Protein AF-A0A8S2WNC9-F1 (afdb_monomer_lite)

Structure (mmCIF, N/CA/C/O backbone):
data_AF-A0A8S2WNC9-F1
#
_entry.id   AF-A0A8S2WNC9-F1
#
loop_
_atom_site.group_PDB
_atom_site.id
_atom_site.type_symbol
_atom_site.label_atom_id
_atom_site.label_alt_id
_atom_site.label_comp_id
_atom_site.label_asym_id
_atom_site.label_entity_id
_atom_site.label_seq_id
_atom_site.pdbx_PDB_ins_code
_atom_site.Cartn_x
_atom_site.Cartn_y
_atom_site.Cartn_z
_atom_site.occupancy
_atom_site.B_iso_or_equiv
_atom_site.auth_seq_id
_atom_site.auth_comp_id
_atom_site.auth_asym_id
_atom_site.auth_atom_id
_atom_site.pdbx_PDB_model_num
ATOM 1 N N . ILE A 1 1 ? 1.261 -10.394 -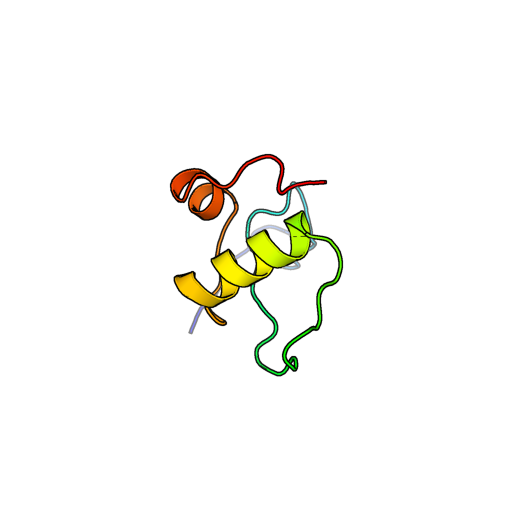18.375 1.00 90.75 1 ILE A N 1
ATOM 2 C CA . ILE A 1 1 ? 2.630 -10.231 -18.918 1.00 90.75 1 ILE A CA 1
ATOM 3 C C . ILE A 1 1 ? 2.870 -8.739 -19.042 1.00 90.75 1 ILE A C 1
ATOM 5 O O . ILE A 1 1 ? 2.036 -8.074 -19.645 1.00 90.75 1 ILE A O 1
ATOM 9 N N . GLU A 1 2 ? 3.942 -8.230 -18.441 1.00 97.00 2 GLU A N 1
ATOM 10 C CA . GLU A 1 2 ? 4.327 -6.813 -18.463 1.00 97.00 2 GLU A CA 1
ATOM 11 C C . GLU A 1 2 ? 5.818 -6.678 -18.813 1.00 97.00 2 GLU A C 1
ATOM 13 O O . GLU A 1 2 ? 6.616 -7.549 -18.467 1.00 97.00 2 GLU A O 1
ATOM 18 N N . THR A 1 3 ? 6.189 -5.622 -19.543 1.00 97.56 3 THR A N 1
ATOM 19 C CA . THR A 1 3 ? 7.570 -5.342 -19.975 1.00 97.56 3 THR A CA 1
ATOM 20 C C . THR A 1 3 ? 7.867 -3.857 -19.824 1.00 97.56 3 THR A C 1
ATOM 22 O O . THR A 1 3 ? 7.034 -3.035 -20.206 1.00 97.56 3 THR A O 1
ATOM 25 N N . PHE A 1 4 ? 9.063 -3.508 -19.350 1.00 97.62 4 PHE A N 1
ATOM 26 C CA . PHE A 1 4 ? 9.475 -2.121 -19.132 1.00 97.62 4 PHE A CA 1
ATOM 27 C C . PHE A 1 4 ? 10.793 -1.838 -19.858 1.00 97.62 4 PHE A C 1
ATOM 29 O O . PHE A 1 4 ? 11.803 -2.487 -19.596 1.00 97.62 4 PHE A O 1
ATOM 36 N N . GLY A 1 5 ? 10.781 -0.879 -20.785 1.00 97.62 5 GLY A N 1
ATOM 37 C CA . GLY A 1 5 ? 11.982 -0.399 -21.472 1.00 97.62 5 GLY A CA 1
ATOM 38 C C . GLY A 1 5 ? 12.641 0.755 -20.714 1.00 97.62 5 GLY A C 1
ATOM 39 O O . GLY A 1 5 ? 11.951 1.575 -20.113 1.00 97.62 5 GLY A O 1
ATOM 40 N N . SER A 1 6 ? 13.972 0.844 -20.754 1.00 97.56 6 SER A N 1
ATOM 41 C CA . SER A 1 6 ? 14.738 1.920 -20.111 1.00 97.56 6 SER A CA 1
ATOM 42 C C . SER A 1 6 ? 15.868 2.405 -21.017 1.00 97.56 6 SER A C 1
ATOM 44 O O . SER A 1 6 ? 16.516 1.599 -21.677 1.00 97.56 6 SER A O 1
ATOM 46 N N . THR A 1 7 ? 16.129 3.715 -21.017 1.00 98.31 7 THR A N 1
ATOM 47 C CA . THR A 1 7 ? 17.329 4.325 -21.623 1.00 98.31 7 THR A CA 1
ATOM 48 C C . THR A 1 7 ? 18.486 4.472 -20.625 1.00 98.31 7 THR A C 1
ATOM 50 O O . THR A 1 7 ? 19.564 4.929 -20.996 1.00 98.31 7 THR A O 1
ATOM 53 N N . GLY A 1 8 ? 18.260 4.123 -19.353 1.00 97.12 8 GLY A N 1
ATOM 54 C CA . GLY A 1 8 ? 19.250 4.187 -18.280 1.00 97.12 8 GLY A CA 1
ATOM 55 C C . GLY A 1 8 ? 19.946 2.845 -18.043 1.00 97.12 8 GLY A C 1
ATOM 56 O O . GLY A 1 8 ? 20.161 2.060 -18.960 1.00 97.12 8 GLY A O 1
ATOM 57 N N . LYS A 1 9 ? 20.270 2.548 -16.777 1.00 97.50 9 LYS A N 1
ATOM 58 C CA . LYS A 1 9 ? 20.939 1.291 -16.385 1.00 97.50 9 LYS A CA 1
ATOM 59 C C . LYS A 1 9 ? 20.049 0.041 -16.467 1.00 97.50 9 LYS A C 1
ATOM 61 O O . LYS A 1 9 ? 20.554 -1.054 -16.255 1.00 97.50 9 LYS A O 1
ATOM 66 N N . GLY A 1 10 ? 18.744 0.188 -16.709 1.00 97.38 10 GLY A N 1
ATOM 67 C CA . GLY A 1 10 ? 17.809 -0.944 -16.737 1.00 97.38 10 GLY A CA 1
ATOM 68 C C . GLY A 1 10 ? 17.590 -1.622 -15.378 1.00 97.38 10 GLY A C 1
ATOM 69 O O . GLY A 1 10 ? 17.204 -2.784 -15.338 1.00 97.38 10 GLY A O 1
ATOM 70 N N . VAL A 1 11 ? 17.844 -0.918 -14.270 1.00 97.94 11 VAL A N 1
ATOM 71 C CA . VAL A 1 11 ? 17.676 -1.423 -12.898 1.00 97.94 11 VAL A CA 1
ATOM 72 C C . VAL A 1 11 ? 16.890 -0.404 -12.083 1.00 97.94 11 VAL A C 1
ATOM 74 O O . VAL A 1 11 ? 17.153 0.797 -12.173 1.00 97.94 11 VAL A O 1
ATOM 77 N N . VAL A 1 12 ? 15.933 -0.890 -11.295 1.00 97.50 12 VAL A N 1
ATOM 78 C CA . VAL A 1 12 ? 15.126 -0.072 -10.385 1.00 97.50 12 VAL A CA 1
ATOM 79 C C . VAL A 1 12 ? 15.742 -0.033 -8.990 1.00 97.50 12 VAL A C 1
ATOM 81 O O . VAL A 1 12 ? 16.460 -0.944 -8.581 1.00 97.50 12 VAL A O 1
ATOM 84 N N . HIS A 1 13 ? 15.447 1.033 -8.266 1.00 97.00 13 HIS A N 1
ATOM 85 C CA . HIS A 1 13 ? 15.696 1.180 -6.840 1.00 97.00 13 HIS A CA 1
ATOM 86 C C . HIS A 1 13 ? 14.494 1.908 -6.244 1.00 97.00 13 HIS A C 1
ATOM 88 O O . HIS A 1 13 ? 13.809 2.643 -6.959 1.00 97.00 13 HIS A O 1
ATOM 94 N N . ASP A 1 14 ? 14.233 1.685 -4.961 1.00 97.31 14 ASP A N 1
ATOM 95 C CA . ASP A 1 14 ? 13.177 2.410 -4.264 1.00 97.31 14 ASP A CA 1
ATOM 96 C C . ASP A 1 14 ? 13.550 3.896 -4.183 1.00 97.31 14 ASP A C 1
ATOM 98 O O . ASP A 1 14 ? 14.674 4.242 -3.813 1.00 97.31 14 ASP A O 1
ATOM 102 N N . ASP A 1 15 ? 12.607 4.765 -4.543 1.00 95.56 15 ASP A N 1
ATOM 103 C CA . ASP A 1 15 ? 12.771 6.218 -4.519 1.00 95.56 15 ASP A CA 1
ATOM 104 C C . ASP A 1 15 ? 11.430 6.909 -4.208 1.00 95.56 15 ASP A C 1
ATOM 106 O O . ASP A 1 15 ? 10.353 6.336 -4.409 1.00 95.56 15 ASP A O 1
ATOM 110 N N . MET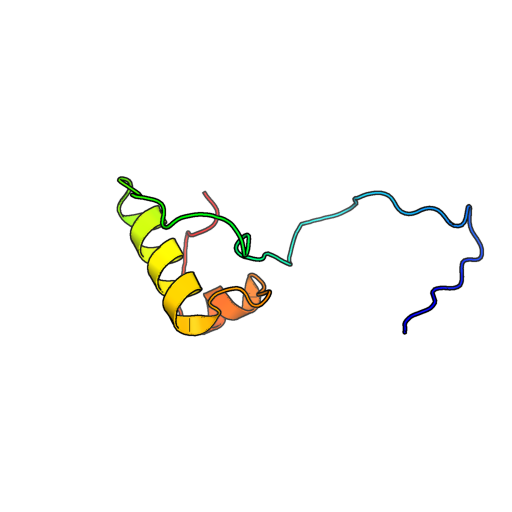 A 1 16 ? 11.503 8.159 -3.742 1.00 96.56 16 MET A N 1
ATOM 111 C CA . MET A 1 16 ? 10.371 9.011 -3.351 1.00 96.56 16 MET A CA 1
ATOM 112 C C . MET A 1 16 ? 9.476 8.423 -2.233 1.00 96.56 16 MET A C 1
ATOM 114 O O . MET A 1 16 ? 9.859 7.536 -1.472 1.00 96.56 16 MET A O 1
ATOM 118 N N . GLU A 1 17 ? 8.281 8.997 -2.054 1.00 95.62 17 GLU A N 1
ATOM 119 C CA . GLU A 1 17 ? 7.343 8.609 -1.001 1.00 95.62 17 GLU A CA 1
ATOM 120 C C . GLU A 1 17 ? 6.505 7.373 -1.362 1.00 95.62 17 GLU A C 1
ATOM 122 O O . GLU A 1 17 ? 5.925 7.264 -2.446 1.00 95.62 17 GLU A O 1
ATOM 127 N N . VAL A 1 18 ? 6.333 6.472 -0.389 1.00 96.19 18 VAL A N 1
ATOM 1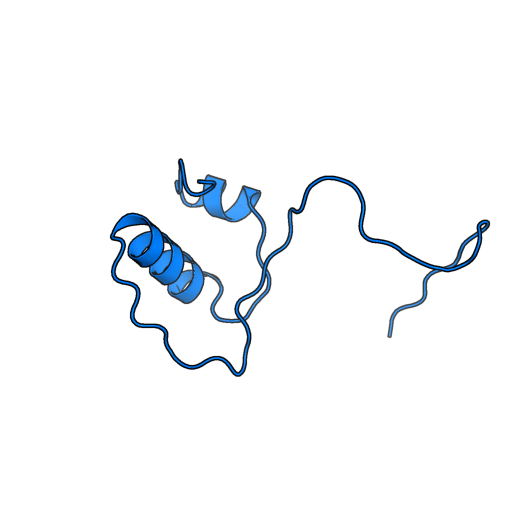28 C CA . VAL A 1 18 ? 5.477 5.290 -0.538 1.00 96.19 18 VAL A CA 1
ATOM 129 C C . VAL A 1 18 ? 3.992 5.663 -0.566 1.00 96.19 18 VAL A C 1
ATOM 131 O O . VAL A 1 18 ? 3.453 6.319 0.329 1.00 96.19 18 VAL A O 1
ATOM 134 N N . SER A 1 19 ? 3.300 5.178 -1.593 1.00 95.94 19 SER A N 1
ATOM 135 C CA . SER A 1 19 ? 1.863 5.393 -1.780 1.00 95.94 19 SER A CA 1
ATOM 136 C C . SER A 1 19 ? 1.044 4.104 -1.795 1.00 95.94 19 SER A C 1
ATOM 138 O O . SER A 1 19 ? -0.138 4.162 -1.452 1.00 95.94 19 SER A O 1
ATOM 140 N N . HIS A 1 20 ? 1.651 2.970 -2.157 1.00 97.75 20 HIS A N 1
ATOM 141 C CA . HIS A 1 20 ? 0.987 1.680 -2.341 1.00 97.75 20 HIS A CA 1
ATOM 142 C C . HIS A 1 20 ? 1.334 0.717 -1.206 1.00 97.75 20 HIS A C 1
ATOM 144 O O . HIS A 1 20 ? 2.491 0.596 -0.811 1.00 97.75 20 HIS A O 1
ATOM 150 N N . TYR A 1 21 ? 0.315 0.032 -0.698 1.00 97.94 21 TYR A N 1
ATOM 151 C CA . TYR A 1 21 ? 0.408 -0.904 0.416 1.00 97.94 21 TYR A CA 1
ATOM 152 C C . TYR A 1 21 ? -0.445 -2.133 0.122 1.00 97.94 21 TYR A C 1
ATOM 154 O O . TYR A 1 21 ? -1.432 -2.055 -0.607 1.00 97.94 21 TYR A O 1
ATOM 162 N N . MET A 1 22 ? -0.097 -3.269 0.719 1.00 97.94 22 MET A N 1
ATOM 163 C CA . MET A 1 22 ? -0.887 -4.491 0.620 1.00 97.94 22 MET A CA 1
ATOM 164 C C . MET A 1 22 ? -0.748 -5.298 1.906 1.00 97.94 22 MET A C 1
ATOM 166 O O . MET A 1 22 ? 0.322 -5.333 2.517 1.00 97.94 22 MET A O 1
ATOM 170 N N . LYS A 1 23 ? -1.836 -5.943 2.331 1.00 96.31 23 LYS A N 1
ATOM 171 C CA . LYS A 1 23 ? -1.770 -6.918 3.419 1.00 96.31 23 LYS A CA 1
ATOM 172 C C . LYS A 1 23 ? -1.060 -8.167 2.897 1.00 96.31 23 LYS A C 1
ATOM 174 O O . LYS A 1 23 ? -1.415 -8.660 1.831 1.00 96.31 23 LYS A O 1
ATOM 179 N N . ASN A 1 24 ? -0.089 -8.684 3.649 1.00 96.69 24 ASN A N 1
ATOM 180 C CA . ASN A 1 24 ? 0.538 -9.961 3.315 1.00 96.69 24 ASN A CA 1
ATOM 181 C C . ASN A 1 24 ? -0.542 -11.061 3.279 1.00 96.69 24 ASN A C 1
ATOM 183 O O . ASN A 1 24 ? -1.291 -11.213 4.246 1.00 96.69 24 ASN A O 1
ATOM 187 N N . PHE A 1 25 ? -0.633 -11.769 2.152 1.00 96.00 25 PHE A N 1
ATOM 188 C CA . PHE A 1 25 ? -1.660 -12.775 1.889 1.00 96.00 25 PHE A CA 1
ATOM 189 C C . PHE A 1 25 ? -1.570 -13.961 2.856 1.00 96.00 25 PHE A C 1
ATOM 191 O O . PHE A 1 25 ? -2.595 -14.421 3.352 1.00 96.00 25 PHE A O 1
ATOM 198 N N . ASP A 1 26 ? -0.348 -14.381 3.184 1.00 95.75 26 ASP A N 1
ATOM 199 C CA . ASP A 1 26 ? -0.078 -15.556 4.019 1.00 95.75 26 ASP A CA 1
ATOM 200 C C . ASP A 1 26 ? 0.010 -15.218 5.514 1.00 95.75 26 ASP A C 1
ATOM 202 O O . ASP A 1 26 ? 0.242 -16.089 6.351 1.00 95.75 26 ASP A O 1
ATOM 206 N N . ALA A 1 27 ? -0.144 -13.941 5.878 1.00 93.38 27 ALA A N 1
ATOM 207 C CA . ALA A 1 27 ? -0.068 -13.532 7.270 1.00 93.38 27 ALA A CA 1
ATOM 208 C C . ALA A 1 27 ? -1.340 -13.912 8.037 1.00 93.38 27 ALA A C 1
ATOM 210 O O . ALA A 1 27 ? -2.460 -13.562 7.649 1.00 93.38 27 ALA A O 1
ATOM 211 N N . GLU A 1 28 ? -1.148 -14.541 9.195 1.00 91.06 28 GLU A N 1
ATOM 212 C CA . GLU A 1 28 ? -2.222 -14.801 10.148 1.00 91.06 28 GLU A CA 1
ATOM 213 C C . GLU A 1 28 ? -2.8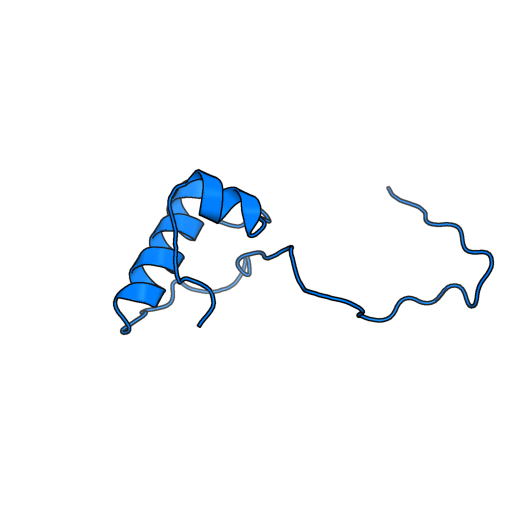76 -13.502 10.649 1.00 91.06 28 GLU A C 1
ATOM 215 O O . GLU A 1 28 ? -2.329 -12.393 10.572 1.00 91.06 28 GLU A O 1
ATOM 220 N N . GLN A 1 29 ? -4.085 -13.630 11.198 1.00 88.12 29 GLN A N 1
ATOM 221 C CA . GLN A 1 29 ? -4.797 -12.491 11.757 1.00 88.12 29 GLN A CA 1
ATOM 222 C C . GLN A 1 29 ? -4.079 -11.958 13.005 1.00 88.12 29 GLN A C 1
ATOM 224 O O . GLN A 1 29 ? -4.069 -12.580 14.064 1.00 88.12 29 GLN A O 1
ATOM 229 N N . ALA A 1 30 ? -3.514 -10.758 12.887 1.00 89.25 30 ALA A N 1
ATOM 230 C CA . ALA A 1 30 ? -2.790 -10.114 13.973 1.00 89.25 30 ALA A CA 1
ATOM 231 C C . ALA A 1 30 ? -3.736 -9.614 15.080 1.00 89.25 30 ALA A C 1
ATOM 233 O O . ALA A 1 30 ? -4.753 -8.965 14.813 1.00 89.25 30 ALA A O 1
ATOM 234 N N . ASN A 1 31 ? -3.358 -9.830 16.345 1.00 91.56 31 ASN A N 1
ATOM 235 C CA . ASN A 1 31 ? -4.045 -9.240 17.494 1.00 91.56 31 ASN A CA 1
ATOM 236 C C . ASN A 1 31 ? -3.457 -7.858 17.835 1.00 91.56 31 ASN A C 1
ATOM 238 O O . ASN A 1 31 ? -2.511 -7.729 18.615 1.00 91.56 31 ASN A O 1
ATOM 242 N N . VAL A 1 32 ? -4.016 -6.811 17.224 1.00 93.88 32 VAL A N 1
ATOM 243 C CA . VAL A 1 32 ? -3.550 -5.426 17.380 1.00 93.88 32 VAL A CA 1
ATOM 244 C C . VAL A 1 32 ? -4.118 -4.793 18.657 1.00 93.88 32 VAL A C 1
ATOM 246 O O . VAL A 1 32 ? -5.331 -4.634 18.794 1.00 93.88 32 VAL A O 1
ATOM 249 N N . ARG A 1 33 ? -3.239 -4.390 19.587 1.00 94.00 33 ARG A N 1
ATOM 250 C CA . ARG A 1 33 ? -3.628 -3.770 20.873 1.00 94.00 33 ARG A CA 1
ATOM 251 C C . ARG A 1 33 ? -3.891 -2.265 20.784 1.00 94.00 33 ARG A C 1
ATOM 253 O O . ARG A 1 33 ? -4.772 -1.761 21.471 1.00 94.00 33 ARG A O 1
ATOM 260 N N . ASN A 1 34 ? -3.129 -1.538 19.966 1.00 94.25 34 ASN A N 1
ATOM 261 C CA . ASN A 1 34 ? -3.314 -0.095 19.808 1.00 94.25 34 ASN A CA 1
ATOM 262 C C . ASN A 1 34 ? -4.654 0.185 19.108 1.00 94.25 34 ASN A C 1
ATOM 264 O O . ASN A 1 34 ? -4.898 -0.333 18.020 1.00 94.25 34 ASN A O 1
ATOM 268 N N . ALA A 1 35 ? -5.505 1.014 19.719 1.00 93.75 35 ALA A N 1
ATOM 269 C CA . ALA A 1 35 ? -6.866 1.253 19.241 1.00 93.75 35 ALA A CA 1
ATOM 270 C C . ALA A 1 35 ? -6.920 1.827 17.814 1.00 93.75 35 ALA A C 1
ATOM 272 O O . ALA A 1 35 ? -7.692 1.333 16.993 1.00 93.75 35 ALA A O 1
ATOM 273 N N . LYS A 1 36 ? -6.063 2.807 17.487 1.00 93.69 36 LYS A N 1
ATOM 274 C CA . LYS A 1 36 ? -6.009 3.404 16.142 1.00 93.69 36 LYS A CA 1
ATOM 275 C C . LYS A 1 36 ? -5.492 2.413 15.106 1.00 93.69 36 LYS A C 1
ATOM 277 O O . LYS A 1 36 ? -6.080 2.273 14.039 1.00 93.69 36 LYS A O 1
ATOM 282 N N . ALA A 1 37 ? -4.433 1.675 15.437 1.00 94.56 37 ALA A N 1
ATOM 283 C CA . ALA A 1 37 ? -3.899 0.650 14.542 1.00 94.56 37 ALA A CA 1
ATOM 284 C C . ALA A 1 37 ? -4.919 -0.476 14.301 1.00 94.56 37 ALA A C 1
ATOM 286 O O . ALA A 1 37 ? -5.039 -0.975 13.186 1.00 94.56 37 ALA A O 1
ATOM 287 N N . LYS A 1 38 ? -5.697 -0.847 15.327 1.00 95.38 38 LYS A N 1
ATOM 288 C CA . LYS A 1 38 ? -6.776 -1.835 15.218 1.00 95.38 38 LYS A CA 1
ATOM 289 C C . LYS A 1 38 ? -7.911 -1.336 14.323 1.00 95.38 38 LYS A C 1
ATOM 291 O O . LYS A 1 38 ? -8.397 -2.106 13.498 1.00 95.38 38 LYS A O 1
ATOM 296 N N . GLN A 1 39 ? -8.308 -0.068 14.458 1.00 95.50 39 GLN A N 1
ATOM 297 C CA . GLN A 1 39 ? -9.295 0.561 13.577 1.00 95.50 39 GLN A CA 1
ATOM 298 C C . GLN A 1 39 ? -8.820 0.526 12.121 1.00 95.50 39 GLN A C 1
ATOM 300 O O . GLN A 1 39 ? -9.517 -0.027 11.274 1.00 95.50 39 GLN A O 1
ATOM 305 N N . LEU A 1 40 ? -7.605 1.009 11.850 1.00 96.38 40 LEU A N 1
ATOM 306 C CA . LEU A 1 40 ? -7.037 1.011 10.503 1.00 96.38 40 LEU A CA 1
ATOM 307 C C . LEU A 1 40 ? -6.940 -0.407 9.918 1.00 96.38 40 LEU A C 1
ATOM 309 O O . LEU A 1 40 ? -7.346 -0.639 8.781 1.00 96.38 40 LEU A O 1
ATOM 313 N N . TYR A 1 41 ? -6.457 -1.375 10.703 1.00 95.94 41 TYR A N 1
ATOM 314 C CA . TYR A 1 41 ? -6.377 -2.778 10.287 1.00 95.94 41 TYR A CA 1
ATOM 315 C C . TYR A 1 41 ? -7.755 -3.357 9.937 1.00 95.94 41 TYR A C 1
ATOM 317 O O . TYR A 1 41 ? -7.894 -4.085 8.950 1.00 95.94 41 TYR A O 1
ATOM 325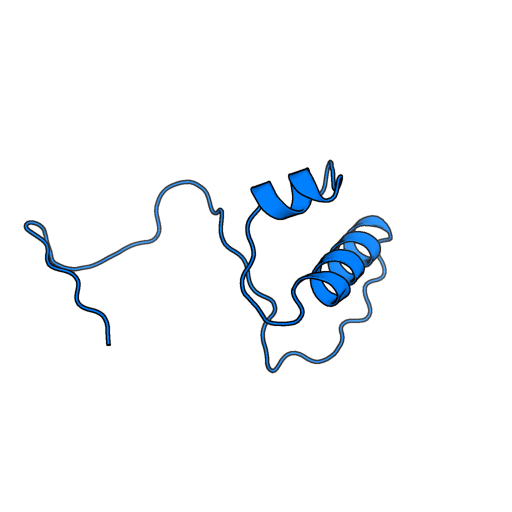 N N . SER A 1 42 ? -8.786 -3.005 10.712 1.00 95.69 42 SER A N 1
ATOM 326 C CA . SER A 1 42 ? -10.172 -3.385 10.436 1.00 95.69 42 SER A CA 1
ATOM 327 C C . SER A 1 42 ? -10.690 -2.744 9.146 1.00 95.69 42 SER A C 1
ATOM 329 O O . SER A 1 42 ? -11.301 -3.435 8.332 1.00 95.69 42 SER A O 1
ATOM 331 N N . THR A 1 43 ? -10.422 -1.454 8.921 1.00 97.12 43 THR A N 1
ATOM 332 C CA . THR A 1 43 ? -10.806 -0.748 7.689 1.00 97.12 43 THR A CA 1
ATOM 333 C C . THR A 1 43 ? -10.139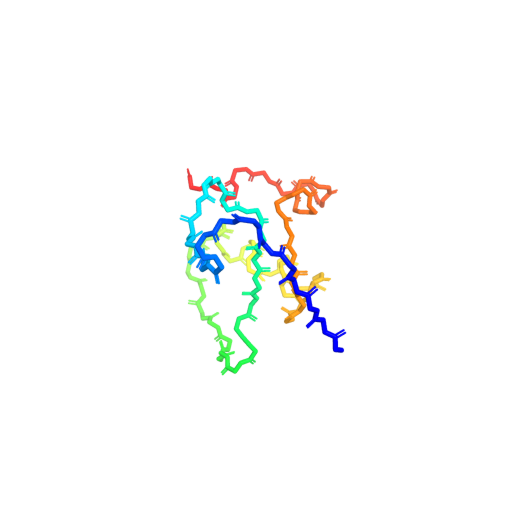 -1.372 6.465 1.00 97.12 43 THR A C 1
ATOM 335 O O . THR A 1 43 ? -10.824 -1.655 5.481 1.00 97.12 43 THR A O 1
ATOM 338 N N . ILE A 1 44 ? -8.839 -1.671 6.533 1.00 97.25 44 ILE A N 1
ATOM 339 C CA . ILE A 1 44 ? -8.104 -2.332 5.444 1.00 97.25 44 ILE A CA 1
ATOM 340 C C . ILE A 1 44 ? -8.677 -3.725 5.170 1.00 97.25 44 ILE A C 1
ATOM 342 O O . ILE A 1 44 ? -8.993 -4.056 4.028 1.00 97.25 44 ILE A O 1
ATOM 346 N N . THR A 1 45 ? -8.871 -4.527 6.220 1.00 96.06 45 THR A N 1
ATOM 347 C CA . THR A 1 45 ? -9.383 -5.898 6.083 1.00 96.06 45 THR A CA 1
ATOM 348 C C . THR A 1 45 ? -10.794 -5.915 5.490 1.00 96.06 45 THR A C 1
ATOM 350 O O . THR A 1 45 ? -11.077 -6.750 4.639 1.00 96.06 45 THR A O 1
ATOM 353 N N . LYS A 1 46 ? -11.663 -4.975 5.887 1.00 97.38 46 LYS A N 1
ATOM 354 C CA . LYS A 1 46 ? -13.044 -4.881 5.391 1.00 97.38 46 LYS A CA 1
ATOM 355 C C . LYS A 1 46 ? -13.134 -4.419 3.934 1.00 97.38 46 LYS A C 1
ATOM 357 O O . LYS A 1 46 ? -13.979 -4.924 3.205 1.00 97.38 46 LYS A O 1
ATOM 362 N N . ASN A 1 47 ? -12.330 -3.433 3.531 1.00 97.88 47 ASN A N 1
ATOM 363 C CA . ASN A 1 47 ? -12.480 -2.784 2.221 1.00 97.88 47 ASN A CA 1
ATOM 364 C C . ASN A 1 47 ? -11.572 -3.373 1.135 1.00 97.88 47 ASN A C 1
ATOM 366 O O . ASN A 1 47 ? -11.937 -3.338 -0.035 1.00 97.88 47 ASN A O 1
ATOM 370 N N . PHE A 1 48 ? -10.400 -3.899 1.503 1.00 97.81 48 PHE A N 1
ATOM 371 C CA . PHE A 1 48 ? -9.395 -4.368 0.542 1.00 97.81 48 PHE A CA 1
ATOM 372 C C . PHE A 1 48 ? -9.031 -5.842 0.736 1.00 97.81 48 PHE A C 1
ATOM 374 O O . PHE A 1 48 ? -8.652 -6.512 -0.222 1.00 97.81 48 PHE A O 1
ATOM 381 N N . GLY A 1 49 ? -9.146 -6.371 1.958 1.00 95.81 49 GLY A N 1
ATOM 382 C CA . GLY A 1 49 ? -8.704 -7.729 2.267 1.00 95.81 49 GLY A CA 1
ATOM 383 C C . GLY A 1 49 ? -7.200 -7.871 2.024 1.00 95.81 49 GLY A C 1
ATOM 384 O O . GLY A 1 49 ? -6.399 -7.288 2.755 1.00 95.81 49 GLY A O 1
ATOM 385 N N . THR A 1 50 ? -6.826 -8.640 1.001 1.00 96.94 50 THR A N 1
ATOM 386 C CA . THR A 1 50 ? -5.438 -8.831 0.539 1.00 96.94 50 THR A CA 1
ATOM 387 C C . THR A 1 50 ? -5.126 -8.101 -0.767 1.00 96.94 50 THR A C 1
ATOM 389 O O . THR A 1 50 ? -4.020 -8.229 -1.279 1.00 96.94 50 THR A O 1
ATOM 392 N N . LEU A 1 51 ? -6.072 -7.339 -1.323 1.00 98.12 51 LEU A N 1
ATOM 393 C CA . LEU A 1 51 ? -5.810 -6.491 -2.482 1.00 98.12 51 LEU A CA 1
ATOM 394 C C . LEU A 1 51 ? -4.956 -5.283 -2.078 1.00 98.12 51 LEU A C 1
ATOM 396 O O . LEU A 1 51 ? -5.054 -4.770 -0.959 1.00 98.12 51 LEU A O 1
ATOM 400 N N . ALA A 1 52 ? -4.122 -4.819 -3.007 1.00 97.81 52 ALA A N 1
ATOM 401 C CA . ALA A 1 52 ? -3.348 -3.600 -2.820 1.00 97.81 52 ALA A CA 1
ATOM 402 C C . ALA A 1 52 ? -4.267 -2.370 -2.718 1.00 97.81 52 ALA A C 1
ATOM 404 O O . ALA A 1 52 ? -5.318 -2.294 -3.356 1.00 97.81 52 ALA A O 1
ATOM 405 N N . PHE A 1 53 ? -3.844 -1.388 -1.928 1.00 98.25 53 PHE A N 1
ATOM 406 C CA . PHE A 1 53 ? -4.531 -0.116 -1.728 1.00 98.25 53 PHE A CA 1
ATOM 407 C C . PHE A 1 53 ? -3.526 1.037 -1.655 1.00 98.25 53 PHE A C 1
ATOM 409 O O . PHE A 1 53 ? -2.313 0.834 -1.592 1.00 98.25 53 PHE A O 1
ATOM 416 N N . CYS A 1 54 ? -4.027 2.273 -1.659 1.00 97.81 54 CYS A N 1
ATOM 417 C CA . CYS A 1 54 ? -3.194 3.464 -1.517 1.00 97.81 54 CYS A CA 1
ATOM 418 C C . CYS A 1 54 ? -3.766 4.459 -0.500 1.00 97.81 54 CYS A C 1
ATOM 420 O O . CYS A 1 54 ? -4.951 4.409 -0.165 1.00 97.81 54 CYS A O 1
ATOM 422 N N . ARG A 1 55 ? -2.926 5.397 -0.037 1.00 96.94 55 ARG A N 1
ATOM 423 C CA . ARG A 1 55 ? -3.294 6.439 0.950 1.00 96.94 55 ARG A CA 1
ATOM 424 C C . ARG A 1 55 ? -4.566 7.203 0.570 1.00 96.94 55 ARG A C 1
ATOM 426 O O . ARG A 1 55 ? -5.494 7.290 1.362 1.00 96.94 55 ARG A O 1
ATOM 433 N N . ARG A 1 56 ? -4.678 7.606 -0.702 1.00 97.75 56 ARG A N 1
ATOM 434 C CA . ARG A 1 56 ? -5.851 8.323 -1.240 1.00 97.75 56 ARG A CA 1
ATOM 435 C C . ARG A 1 56 ? -7.172 7.574 -1.051 1.00 97.75 56 ARG A C 1
ATOM 437 O O . ARG A 1 56 ? -8.231 8.195 -1.016 1.00 97.75 56 ARG A O 1
ATOM 444 N N . TRP A 1 57 ? -7.141 6.243 -0.996 1.00 98.12 57 TRP A N 1
ATOM 445 C CA . TRP A 1 57 ? -8.347 5.443 -0.774 1.00 98.12 57 TRP A CA 1
ATOM 446 C C . TRP A 1 57 ? -8.743 5.420 0.698 1.00 98.12 57 TRP A C 1
ATOM 448 O O . TRP A 1 57 ? -9.931 5.477 0.991 1.00 98.12 57 TRP A O 1
ATOM 458 N N . LEU A 1 58 ? -7.771 5.416 1.612 1.00 97.31 58 LEU A N 1
ATOM 459 C CA . LEU A 1 58 ? -8.029 5.596 3.041 1.00 97.31 58 LEU A CA 1
ATOM 460 C C . LEU A 1 58 ? -8.610 6.988 3.318 1.00 97.31 58 LEU A C 1
ATOM 462 O O . LEU A 1 58 ? -9.631 7.089 3.996 1.00 97.31 58 LEU A O 1
ATOM 466 N N . ASP A 1 59 ? -8.047 8.031 2.700 1.00 96.88 59 ASP A N 1
ATOM 467 C CA . ASP A 1 59 ? -8.563 9.402 2.818 1.00 96.88 59 ASP A CA 1
ATOM 468 C C . ASP A 1 59 ? -10.024 9.494 2.345 1.00 96.88 59 ASP A C 1
ATOM 470 O O . ASP A 1 59 ? -10.870 10.099 3.000 1.00 96.88 59 ASP A O 1
ATOM 474 N N . ARG A 1 60 ? -10.357 8.832 1.225 1.00 97.38 60 ARG A N 1
ATOM 475 C CA . ARG A 1 60 ? -11.731 8.767 0.694 1.00 97.38 60 ARG A CA 1
ATOM 476 C C . ARG A 1 60 ? -12.699 8.038 1.631 1.00 97.38 60 ARG A C 1
ATOM 478 O O . ARG A 1 60 ? -13.882 8.365 1.643 1.00 97.38 60 ARG A O 1
ATOM 485 N N . LEU A 1 61 ? -12.213 7.059 2.393 1.00 96.94 61 LEU A N 1
ATOM 486 C CA . LEU A 1 61 ? -12.992 6.354 3.415 1.00 96.94 61 LEU A CA 1
ATOM 487 C C . LEU A 1 61 ? -13.140 7.169 4.713 1.00 96.94 61 LEU A C 1
ATOM 489 O O . LEU A 1 61 ? -13.838 6.729 5.624 1.00 96.94 61 LEU A O 1
ATOM 493 N N . GLY A 1 62 ? -12.515 8.348 4.797 1.00 95.75 62 GLY A N 1
ATOM 494 C CA . GLY A 1 62 ? -12.558 9.223 5.967 1.00 95.75 62 GLY A CA 1
ATOM 495 C C . GLY A 1 62 ? -11.544 8.863 7.053 1.00 95.75 62 GLY A C 1
ATOM 496 O O . GLY A 1 62 ? -11.589 9.442 8.140 1.00 95.75 62 GLY A O 1
ATOM 497 N N . GLU A 1 63 ? -10.620 7.934 6.786 1.00 95.75 63 GLU A N 1
ATOM 498 C CA . GLU A 1 63 ? -9.505 7.682 7.696 1.00 95.75 63 GLU A CA 1
ATOM 499 C C . GLU A 1 63 ? -8.593 8.912 7.729 1.00 95.75 63 GLU A C 1
ATOM 501 O O . GLU A 1 63 ? -8.255 9.497 6.703 1.00 95.75 63 GLU A O 1
ATOM 506 N N . SER A 1 64 ? -8.172 9.312 8.925 1.00 93.88 64 SER A N 1
ATOM 507 C CA . SER A 1 64 ? -7.275 10.452 9.121 1.00 93.88 64 SER A CA 1
ATOM 508 C C . SER A 1 64 ? -6.285 10.151 10.238 1.00 93.88 64 SER A C 1
ATOM 510 O O . SER A 1 64 ? -6.557 9.327 11.111 1.00 93.88 64 SER A O 1
ATOM 512 N N . LYS A 1 65 ? -5.117 10.810 10.218 1.00 91.75 65 LYS A N 1
ATOM 513 C CA . LYS A 1 65 ? -4.040 10.590 11.210 1.00 91.75 65 LYS A CA 1
ATOM 514 C C . LYS A 1 65 ? -3.650 9.105 11.347 1.00 91.75 65 LYS A C 1
ATOM 516 O O . LYS A 1 65 ? -3.416 8.616 12.452 1.00 91.75 65 LYS A O 1
ATOM 521 N N . TYR A 1 66 ? -3.666 8.388 10.221 1.00 91.25 66 TYR A N 1
ATOM 522 C CA . TYR A 1 66 ? -3.287 6.974 10.120 1.00 91.25 66 TYR A CA 1
ATOM 523 C C . TYR A 1 66 ? -1.799 6.792 9.789 1.00 91.25 66 TYR A C 1
ATOM 525 O O . TYR A 1 66 ? -1.240 5.725 10.029 1.00 91.25 66 TYR A O 1
ATOM 533 N N . LEU A 1 67 ? -1.165 7.833 9.244 1.00 84.19 67 LEU A N 1
ATOM 534 C CA . LEU A 1 67 ? 0.284 7.990 9.231 1.00 84.19 67 LEU A CA 1
ATOM 535 C C . LEU A 1 67 ? 0.668 8.543 10.607 1.00 84.19 67 LEU A C 1
ATOM 537 O O . LEU A 1 67 ? 0.068 9.532 11.023 1.00 84.19 67 LEU A O 1
ATOM 541 N N . LEU A 1 68 ? 1.563 7.825 11.295 1.00 73.88 68 LEU A N 1
ATOM 542 C CA . LEU A 1 68 ? 1.974 8.009 12.697 1.00 73.88 68 LEU A CA 1
ATOM 543 C C . LEU A 1 68 ? 1.994 9.468 13.174 1.00 73.88 68 LEU A C 1
ATOM 545 O O . LEU A 1 68 ? 2.743 10.269 12.574 1.00 73.88 68 LEU A O 1
#

pLDDT: mean 95.42, std 3.73, range [73.88, 98.31]

Foldseek 3Di:
DDDDDDPPPPDDDDDDDDWKDFDDPPDDDDDDDDPLVVVVVVVCCVPANGHMDGPVVCVVVVDDPSPD

Sequence (68 aa):
IETFGSTGKGVVHDDMEVSHYMKNFDAEQANVRNAKAKQLYSTITKNFGTLAFCRRWLDRLGESKYLL

Radius of gyration: 15.79 Å; chains: 1; bounding box: 34×26×42 Å

InterPro domains:
  IPR036388 Winged helix-like DNA-binding domain superfamily [G3DSA:1.10.10.10] (10-68)
  IPR036390 Winged helix DNA-binding domain superfamily [SSF46785] (13-67)
  IPR050247 Methionine Aminopeptidase Type 2 [PTHR45777] (1-67)

Secondary structure (DSSP, 8-state):
------SS-S-----S---EE---TT-------SHHHHHHHHHHHHHTTTS-EEHHHHHHTT--S---

Organism: NCBI:txid392030